Protein AF-A0A3B9NPI4-F1 (afdb_monomer)

Mean predicted aligned error: 11.0 Å

Foldseek 3Di:
DDPQDDPQNFQFDPPKDKDKAFDWDWDADPVRDIDIDRDDDCRIKIKIWTKHDWDFPVSVVSVQVNLVVQAPHKDWDFDPPQKDKDKFFAAPQKDAPQDAQWPDKDWVPDDPPQQWDADRHRRMIGGDNDDGGDIIIMITGHGTFIKHWDPGKDWDDPDPGIIMIITMIITDDD

Nearest PDB structures (foldseek):
  8xcg-assembly1_e  TM=8.680E-01  e=9.442E-05  Escherichia phage Lambda
  8hqz-assembly1_H  TM=4.782E-01  e=1.594E-04  Escherichia phage DT57C
  8rk3-assembly1_U  TM=5.318E-01  e=5.905E-04  Pseudomonas phage JBD30
  8vjh-assembly1_B  TM=5.115E-01  e=5.329E-03  Chivirus chi
  8v3w-assembly1_G  TM=6.540E-01  e=5.627E-02  Clostridioides difficile

pLDDT: mean 76.44, std 16.83, range [31.47, 95.38]

Sequence (174 aa):
MPAYITLNNMPVAIETSVSRTTRSQRMQFGDGYSQILTDGLNSQLEVWSCSTGPLDQNQAYGIESYLLRQKGRAFAWTPPNSTKSFTAQFESGVLDLGYENIESLTLTGYTRPTDYTANLATGRLTSVTIANLTDVDVSLTLAAKNYVIDSGWQFNFISSVYFRLNFNLIQVHV

Structure (mmCIF, N/CA/C/O backbone):
data_AF-A0A3B9NPI4-F1
#
_entry.id   AF-A0A3B9NPI4-F1
#
loop_
_atom_site.group_PDB
_atom_site.id
_atom_site.type_symbol
_atom_site.label_atom_id
_atom_site.label_alt_id
_atom_site.label_comp_id
_atom_site.label_asym_id
_atom_site.label_entity_id
_atom_site.label_seq_id
_atom_site.pdbx_PDB_ins_code
_atom_site.Cartn_x
_atom_site.Cartn_y
_atom_site.Cartn_z
_atom_site.occupancy
_atom_site.B_iso_or_equiv
_atom_site.auth_seq_id
_atom_site.auth_comp_id
_atom_site.auth_asym_id
_atom_site.auth_atom_id
_atom_site.pdbx_PDB_model_num
ATOM 1 N N . MET A 1 1 ? -28.625 10.656 3.336 1.00 31.47 1 MET A N 1
ATOM 2 C CA . MET A 1 1 ? -28.334 9.226 3.588 1.00 31.47 1 MET A CA 1
ATOM 3 C C . MET A 1 1 ? -26.922 9.153 4.146 1.00 31.47 1 MET A C 1
ATOM 5 O O . MET A 1 1 ? -26.076 9.814 3.552 1.00 31.47 1 MET A O 1
ATOM 9 N N . PRO A 1 2 ? -26.653 8.498 5.290 1.00 35.38 2 PRO A N 1
ATOM 10 C CA . PRO A 1 2 ? -25.309 8.508 5.859 1.00 35.38 2 PRO A CA 1
ATOM 11 C C . PRO A 1 2 ? -24.382 7.715 4.932 1.00 35.38 2 PRO A C 1
ATOM 13 O O . PRO A 1 2 ? -24.649 6.553 4.629 1.00 35.38 2 PRO A O 1
ATOM 16 N N . ALA A 1 3 ? -23.341 8.372 4.420 1.00 43.03 3 ALA A N 1
ATOM 17 C CA . ALA A 1 3 ? -22.319 7.726 3.613 1.00 43.03 3 ALA A CA 1
ATOM 18 C C . ALA A 1 3 ? -21.648 6.646 4.470 1.00 43.03 3 ALA A C 1
ATOM 20 O O . ALA A 1 3 ? -21.162 6.926 5.564 1.00 43.03 3 ALA A O 1
ATOM 21 N N . TYR A 1 4 ? -21.663 5.403 4.000 1.00 40.91 4 TYR A N 1
ATOM 22 C CA . TYR A 1 4 ? -20.951 4.316 4.657 1.00 40.91 4 TYR A CA 1
ATOM 23 C C . TYR A 1 4 ? -19.449 4.625 4.587 1.00 40.91 4 TYR A C 1
ATOM 25 O O . TYR A 1 4 ? -18.869 4.702 3.506 1.00 40.91 4 TYR A O 1
ATOM 33 N N . ILE A 1 5 ? -18.809 4.845 5.735 1.00 51.88 5 ILE A N 1
ATOM 34 C CA . ILE A 1 5 ? -17.357 5.021 5.779 1.00 51.88 5 ILE A CA 1
ATOM 35 C C . ILE A 1 5 ? -16.727 3.639 5.585 1.00 51.88 5 ILE A C 1
ATOM 37 O O . ILE A 1 5 ? -17.026 2.694 6.315 1.00 51.88 5 ILE A O 1
ATOM 41 N N . THR A 1 6 ? -15.877 3.513 4.569 1.00 53.56 6 THR A N 1
ATOM 42 C CA . THR A 1 6 ? -14.978 2.365 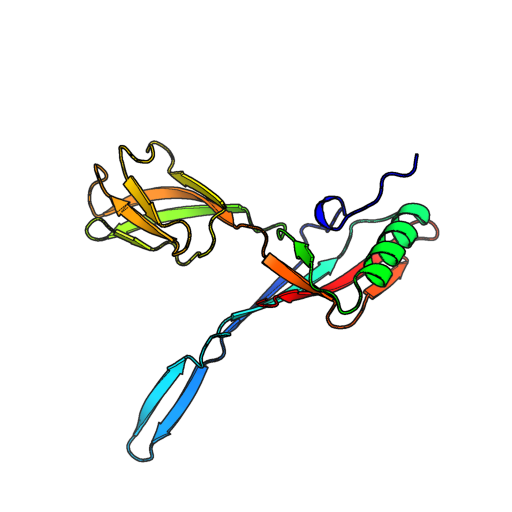4.390 1.00 53.56 6 THR A CA 1
ATOM 43 C C . THR A 1 6 ? -13.558 2.785 4.754 1.00 53.56 6 THR A C 1
ATOM 45 O O . THR A 1 6 ? -13.267 3.979 4.786 1.00 53.56 6 THR A O 1
ATOM 48 N N . LEU A 1 7 ? -12.653 1.831 4.981 1.00 56.12 7 LEU A N 1
ATOM 49 C CA . LEU A 1 7 ? -11.240 2.137 5.248 1.00 56.12 7 LEU A CA 1
ATOM 50 C C . LEU A 1 7 ? -10.570 2.953 4.130 1.00 56.12 7 LEU A C 1
ATOM 52 O O . LEU A 1 7 ? -9.732 3.796 4.423 1.00 56.12 7 LEU A O 1
ATOM 56 N N . ASN A 1 8 ? -10.989 2.777 2.873 1.00 53.28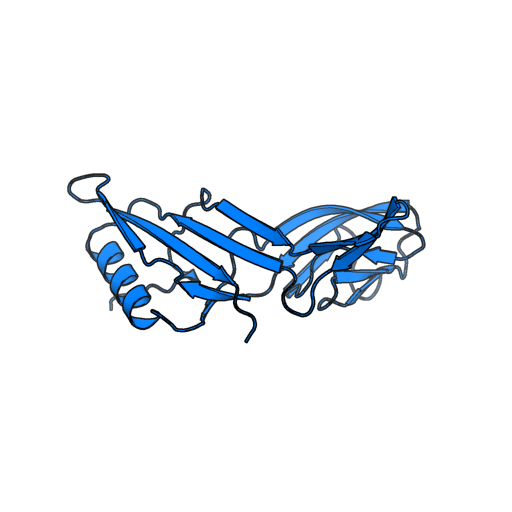 8 ASN A N 1
ATOM 57 C CA . ASN A 1 8 ? -10.485 3.569 1.743 1.00 53.28 8 ASN A CA 1
ATOM 58 C C . ASN A 1 8 ? -11.031 5.012 1.737 1.00 53.28 8 ASN A C 1
ATOM 60 O O . ASN A 1 8 ? -10.456 5.887 1.101 1.00 53.28 8 ASN A O 1
ATOM 64 N N . ASN A 1 9 ? -12.137 5.266 2.443 1.00 56.28 9 ASN A N 1
ATOM 65 C CA . ASN A 1 9 ? -12.763 6.584 2.599 1.00 56.28 9 ASN A CA 1
ATOM 66 C C . ASN A 1 9 ? -12.499 7.200 3.984 1.00 56.28 9 ASN A C 1
ATOM 68 O O . ASN A 1 9 ? -13.000 8.283 4.285 1.00 56.28 9 ASN A O 1
ATOM 72 N N . MET A 1 10 ? -11.764 6.498 4.844 1.00 53.06 10 MET A N 1
ATOM 73 C CA . MET A 1 10 ? -11.414 6.949 6.180 1.00 53.06 10 MET A CA 1
ATOM 74 C C . MET A 1 10 ? -10.226 7.912 6.075 1.00 53.06 10 MET A C 1
ATOM 76 O O . MET A 1 10 ? -9.249 7.574 5.405 1.00 53.06 10 MET A O 1
ATOM 80 N N . PRO A 1 11 ? -10.259 9.088 6.731 1.00 54.19 11 PRO A N 1
ATOM 81 C CA . PRO A 1 11 ? -9.125 10.007 6.770 1.00 54.19 11 PRO A CA 1
ATOM 82 C C . PRO A 1 11 ? -8.055 9.449 7.719 1.00 54.19 11 PRO A C 1
ATOM 84 O O . PRO A 1 11 ? -7.849 9.935 8.835 1.00 54.19 11 PRO A O 1
ATOM 87 N N . VAL A 1 12 ? -7.411 8.365 7.289 1.00 56.88 12 VAL A N 1
ATOM 88 C CA . VAL A 1 12 ? -6.202 7.840 7.910 1.00 56.88 12 VAL A CA 1
ATOM 89 C C . VAL A 1 12 ? -5.125 8.902 7.707 1.00 56.88 12 VAL A C 1
ATOM 91 O O . VAL A 1 12 ? -4.841 9.314 6.583 1.00 56.88 12 VAL A O 1
ATOM 94 N N . ALA A 1 13 ? -4.591 9.420 8.808 1.00 53.09 13 ALA A N 1
ATOM 95 C CA . ALA A 1 13 ? -3.584 10.462 8.785 1.00 53.09 13 ALA A CA 1
ATOM 96 C C . ALA A 1 13 ? -2.288 9.933 8.154 1.00 53.09 13 ALA A C 1
ATOM 98 O O . ALA A 1 13 ? -1.916 8.770 8.335 1.00 53.09 13 ALA A O 1
ATOM 99 N N . ILE A 1 14 ? -1.571 10.824 7.467 1.00 49.53 14 ILE A N 1
ATOM 100 C CA . ILE A 1 14 ? -0.261 10.564 6.843 1.00 49.53 14 ILE A CA 1
ATOM 101 C C . ILE A 1 14 ? 0.793 10.074 7.857 1.00 49.53 14 ILE A C 1
ATOM 103 O O . ILE A 1 14 ? 1.750 9.417 7.465 1.00 49.53 14 ILE A O 1
ATOM 107 N N . GLU A 1 15 ? 0.602 10.315 9.159 1.00 49.53 15 GLU A N 1
ATOM 108 C CA . GLU A 1 15 ? 1.489 9.845 10.243 1.00 49.53 15 GLU A CA 1
ATOM 109 C C . GLU A 1 15 ? 1.410 8.330 10.515 1.00 49.53 15 GLU A C 1
ATOM 111 O O . GLU A 1 15 ? 2.092 7.811 11.397 1.00 49.53 15 GLU A O 1
ATOM 116 N N . THR A 1 16 ? 0.575 7.610 9.769 1.00 58.22 16 THR A N 1
ATOM 117 C CA . THR A 1 16 ? 0.440 6.156 9.859 1.00 58.22 16 THR A CA 1
ATOM 118 C C . THR A 1 16 ? 1.758 5.479 9.486 1.00 58.22 16 THR A C 1
ATOM 120 O O . THR A 1 16 ? 2.229 5.578 8.351 1.00 58.22 16 THR A O 1
ATOM 123 N N . SER A 1 17 ? 2.372 4.799 10.455 1.00 60.22 17 SER A N 1
ATOM 124 C CA . SER A 1 17 ? 3.676 4.163 10.288 1.00 60.22 17 SER A CA 1
ATOM 125 C C . SER A 1 17 ? 3.530 2.700 9.882 1.00 60.22 17 SER A C 1
ATOM 127 O O . SER A 1 17 ? 2.591 2.006 10.280 1.00 60.22 17 SER A O 1
ATOM 129 N N . VAL A 1 18 ? 4.475 2.230 9.067 1.00 64.56 18 VAL A N 1
ATOM 130 C CA . VAL A 1 18 ? 4.555 0.835 8.635 1.00 64.56 18 VAL A CA 1
ATOM 131 C C . VAL A 1 18 ? 5.825 0.199 9.178 1.00 64.56 18 VAL A C 1
ATOM 133 O O . VAL A 1 18 ? 6.918 0.741 9.022 1.00 64.56 18 VAL A O 1
ATOM 136 N N . SER A 1 19 ? 5.680 -0.969 9.792 1.00 65.06 19 SER A N 1
ATOM 137 C CA . SER A 1 19 ? 6.788 -1.852 10.134 1.00 65.06 19 SER A CA 1
ATOM 138 C C . SER A 1 19 ? 6.769 -3.054 9.199 1.00 65.06 19 SER A C 1
ATOM 140 O O . SER A 1 19 ? 5.736 -3.698 9.016 1.00 65.06 19 SER A O 1
ATOM 142 N N . ARG A 1 20 ? 7.917 -3.357 8.591 1.00 63.66 20 ARG A N 1
ATOM 143 C CA . ARG A 1 20 ? 8.109 -4.544 7.753 1.00 63.66 20 ARG A CA 1
ATOM 144 C C . ARG A 1 20 ? 9.163 -5.413 8.399 1.00 63.66 20 ARG A C 1
ATOM 146 O O . ARG A 1 20 ? 10.283 -4.963 8.619 1.00 63.66 20 ARG A O 1
ATOM 153 N N . THR A 1 21 ? 8.809 -6.651 8.711 1.00 57.69 21 THR A N 1
ATOM 154 C CA . THR A 1 21 ? 9.754 -7.624 9.260 1.00 57.69 21 THR A CA 1
ATOM 155 C C . THR A 1 21 ? 9.907 -8.780 8.292 1.00 57.69 21 THR A C 1
ATOM 157 O O . THR A 1 21 ? 8.913 -9.344 7.829 1.00 57.69 21 THR A O 1
ATOM 160 N N . THR A 1 22 ? 11.160 -9.134 8.002 1.00 47.47 22 THR A N 1
ATOM 161 C CA . THR A 1 22 ? 11.496 -10.343 7.257 1.00 47.47 22 THR A CA 1
ATOM 162 C C . THR A 1 22 ? 11.979 -11.431 8.203 1.00 47.47 22 THR A C 1
ATOM 164 O O . THR A 1 22 ? 12.865 -11.207 9.029 1.00 47.47 22 THR A O 1
ATOM 167 N N . ARG A 1 23 ? 11.396 -12.630 8.115 1.00 45.50 23 ARG A N 1
ATOM 168 C CA . ARG A 1 23 ? 11.856 -13.771 8.916 1.00 45.50 23 ARG A CA 1
ATOM 169 C C . ARG A 1 23 ? 12.953 -14.507 8.149 1.00 45.50 23 ARG A C 1
ATOM 171 O O . ARG A 1 23 ? 12.678 -15.208 7.181 1.00 45.50 23 ARG A O 1
ATOM 178 N N . SER A 1 24 ? 14.199 -14.358 8.590 1.00 46.47 24 SER A N 1
ATOM 179 C CA . SER A 1 24 ? 15.316 -15.189 8.128 1.00 46.47 24 SER A CA 1
ATOM 180 C C . SER A 1 24 ? 15.705 -16.171 9.234 1.00 46.47 24 SER A C 1
ATOM 182 O O . SER A 1 24 ? 15.890 -15.782 10.386 1.00 46.47 24 SER A O 1
ATOM 184 N N . GLN A 1 25 ? 15.785 -17.461 8.910 1.00 47.44 25 GLN A N 1
ATOM 185 C CA . GLN A 1 25 ? 16.354 -18.462 9.805 1.00 47.44 25 GLN A CA 1
ATOM 186 C C . GLN A 1 25 ? 17.847 -18.581 9.496 1.00 47.44 25 GLN A C 1
ATOM 188 O O . GLN A 1 25 ? 18.247 -18.959 8.395 1.00 47.44 25 GLN A O 1
ATOM 193 N N . ARG A 1 26 ? 18.693 -18.245 10.471 1.00 45.22 26 ARG A N 1
ATOM 194 C CA . ARG A 1 26 ? 20.141 -18.431 10.367 1.00 45.22 26 ARG A CA 1
ATOM 195 C C . ARG A 1 26 ? 20.528 -19.693 11.127 1.00 45.22 26 ARG A C 1
ATOM 197 O O . ARG A 1 26 ? 20.440 -19.716 12.351 1.00 45.22 26 ARG A O 1
ATOM 204 N N . MET A 1 27 ? 20.963 -20.724 10.410 1.00 46.66 27 MET A N 1
ATOM 205 C CA . MET A 1 27 ? 21.595 -21.895 11.019 1.00 46.66 27 MET A CA 1
ATOM 206 C C . MET A 1 27 ? 23.110 -21.686 11.004 1.00 46.66 27 MET A C 1
ATOM 208 O O . MET A 1 27 ? 23.696 -21.421 9.953 1.00 46.66 27 MET A O 1
ATOM 212 N N . GLN A 1 28 ? 23.741 -21.752 12.176 1.00 41.66 28 GLN A N 1
ATOM 213 C CA . GLN A 1 28 ? 25.190 -21.641 12.330 1.00 41.66 28 GLN A CA 1
ATOM 214 C C . GLN A 1 28 ? 25.748 -23.013 12.702 1.00 41.66 28 GLN A C 1
ATOM 216 O O . GLN A 1 28 ? 25.401 -23.563 13.746 1.00 41.66 28 GLN A O 1
ATOM 221 N N . PHE A 1 29 ? 26.581 -23.572 11.828 1.00 52.94 29 PHE A N 1
ATOM 222 C CA . PHE A 1 29 ? 27.258 -24.842 12.063 1.00 52.94 29 PHE A CA 1
ATOM 223 C C . PHE A 1 29 ? 28.584 -24.600 12.800 1.00 52.94 29 PHE A C 1
ATOM 225 O O . PHE A 1 29 ? 29.198 -23.539 12.662 1.00 52.94 29 PHE A O 1
ATOM 232 N N . GLY A 1 30 ? 29.021 -25.589 13.587 1.00 49.72 30 GLY A N 1
ATOM 233 C CA . GLY A 1 30 ? 30.191 -25.509 14.479 1.00 49.72 30 GLY A CA 1
ATOM 234 C C . GLY A 1 30 ? 31.540 -25.238 13.798 1.00 49.72 30 GLY A C 1
ATOM 235 O O . GLY A 1 30 ? 32.499 -24.924 14.492 1.00 49.72 30 GLY A O 1
ATOM 236 N N . ASP A 1 31 ? 31.591 -25.269 12.464 1.00 62.75 31 ASP A N 1
ATOM 237 C CA . ASP A 1 31 ? 32.797 -25.047 11.653 1.00 62.75 31 ASP A CA 1
ATOM 238 C C . ASP A 1 31 ? 32.900 -23.617 11.085 1.00 62.75 31 ASP A C 1
ATOM 240 O O . ASP A 1 31 ? 33.689 -23.344 10.183 1.00 62.75 31 ASP A O 1
ATOM 244 N N . GLY A 1 32 ? 32.077 -22.681 11.574 1.00 49.94 32 GLY A N 1
ATOM 245 C CA . GLY A 1 32 ? 32.104 -21.275 11.146 1.00 49.94 32 GLY A CA 1
ATOM 246 C C . GLY A 1 32 ? 31.288 -20.969 9.884 1.00 49.94 32 GLY A C 1
ATOM 247 O O . GLY A 1 32 ? 31.178 -19.807 9.494 1.00 49.94 32 GLY A O 1
ATOM 248 N N . TYR A 1 33 ? 30.646 -21.971 9.282 1.00 40.53 33 TYR A N 1
ATOM 249 C CA . TYR A 1 33 ? 29.685 -21.770 8.200 1.00 40.53 33 TYR A CA 1
ATOM 250 C C . TYR A 1 33 ? 28.308 -21.391 8.756 1.00 40.53 33 TYR A C 1
ATOM 252 O O . TYR A 1 33 ? 27.724 -22.107 9.572 1.00 40.53 33 TYR A O 1
ATOM 260 N N . SER A 1 34 ? 27.763 -20.266 8.288 1.00 40.59 34 SER A N 1
ATOM 261 C CA . SER A 1 34 ? 26.373 -19.884 8.542 1.00 40.59 34 SER A CA 1
ATOM 262 C C . SER A 1 34 ? 25.570 -19.950 7.252 1.00 40.59 34 SER A C 1
ATOM 264 O O . SER A 1 34 ? 25.907 -19.252 6.296 1.00 40.59 34 SER A O 1
ATOM 266 N N . GLN A 1 35 ? 24.496 -20.735 7.241 1.00 43.44 35 GLN A N 1
ATOM 267 C CA . GLN A 1 35 ? 23.526 -20.742 6.154 1.00 43.44 35 GLN A CA 1
ATOM 268 C C . GLN A 1 35 ? 22.349 -19.851 6.551 1.00 43.44 35 GLN A C 1
ATOM 270 O O . GLN A 1 35 ? 21.755 -20.015 7.619 1.00 43.44 35 GLN A O 1
ATOM 275 N N . ILE A 1 36 ? 22.033 -18.880 5.698 1.00 47.47 36 ILE A N 1
ATOM 276 C CA . ILE A 1 36 ? 20.805 -18.097 5.812 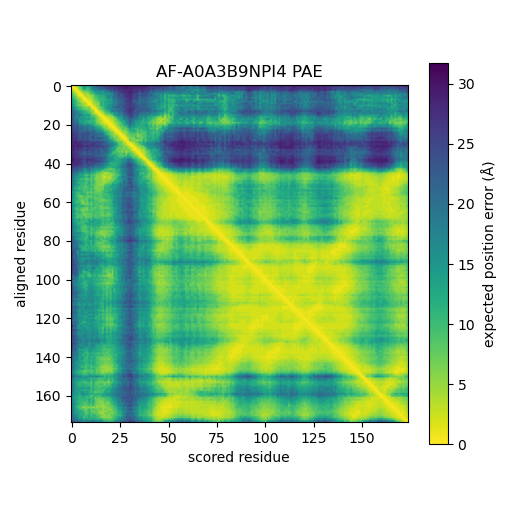1.00 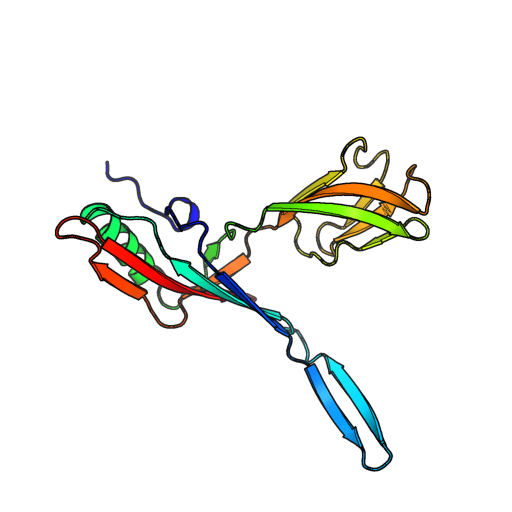47.47 36 ILE A CA 1
ATOM 277 C C . ILE A 1 36 ? 19.765 -18.815 4.957 1.00 47.47 36 ILE A C 1
ATOM 279 O O . ILE A 1 36 ? 19.887 -18.861 3.735 1.00 47.47 36 ILE A O 1
ATOM 283 N N . LEU A 1 37 ? 18.765 -19.405 5.603 1.00 44.62 37 LEU A N 1
ATOM 284 C CA . LEU A 1 37 ? 17.544 -19.859 4.953 1.00 44.62 37 LEU A CA 1
ATOM 285 C C . LEU A 1 37 ? 16.510 -18.750 5.153 1.00 44.62 37 LEU A C 1
ATOM 287 O O . LEU A 1 37 ? 16.084 -18.476 6.276 1.00 44.62 37 LEU A O 1
ATOM 291 N N . THR A 1 38 ? 16.118 -18.067 4.081 1.00 43.00 38 THR A N 1
ATOM 292 C CA . THR A 1 38 ? 14.917 -17.227 4.129 1.00 43.00 38 THR A CA 1
ATOM 293 C C . THR A 1 38 ? 13.733 -18.173 4.310 1.00 43.00 38 THR A C 1
ATOM 295 O O . THR A 1 38 ? 13.478 -19.008 3.445 1.00 43.00 38 THR A O 1
ATOM 298 N N . ASP A 1 39 ? 13.085 -18.120 5.473 1.00 38.16 39 ASP A N 1
ATOM 299 C CA . ASP A 1 39 ? 12.007 -19.043 5.832 1.00 38.16 39 ASP A CA 1
ATOM 300 C C . ASP A 1 39 ? 10.797 -18.835 4.902 1.00 38.16 39 ASP A C 1
ATOM 302 O O . ASP A 1 39 ? 10.545 -17.721 4.432 1.00 38.16 39 ASP A O 1
ATOM 306 N N . GLY A 1 40 ? 10.104 -19.928 4.580 1.00 40.75 40 GLY A N 1
ATOM 307 C CA . GLY A 1 40 ? 9.228 -20.053 3.410 1.00 40.75 40 GLY A CA 1
ATOM 308 C C . GLY A 1 40 ? 7.935 -19.230 3.433 1.00 40.75 40 GLY A C 1
ATOM 309 O O . GLY A 1 40 ? 7.497 -18.797 4.491 1.00 40.75 40 GLY A O 1
ATOM 310 N N . LEU A 1 41 ? 7.336 -19.073 2.236 1.00 44.25 41 LEU A N 1
ATOM 311 C CA . LEU A 1 41 ? 5.990 -18.594 1.817 1.00 44.25 41 LEU A CA 1
ATOM 312 C C . LEU A 1 41 ? 5.367 -17.335 2.478 1.00 44.25 41 LEU A C 1
ATOM 314 O O . LEU A 1 41 ? 4.470 -16.739 1.900 1.00 44.25 41 LEU A O 1
ATOM 318 N N . ASN A 1 42 ? 5.838 -16.891 3.640 1.00 45.47 42 ASN A N 1
ATOM 319 C CA . ASN A 1 42 ? 5.345 -15.765 4.433 1.00 45.47 42 ASN A CA 1
ATOM 320 C C . ASN A 1 42 ? 6.535 -14.943 4.957 1.00 45.47 42 ASN A C 1
ATOM 322 O O . ASN A 1 42 ? 6.620 -14.610 6.139 1.00 45.47 42 ASN A O 1
ATOM 326 N N . SER A 1 43 ? 7.512 -14.670 4.091 1.00 51.03 43 SER A N 1
ATOM 327 C CA . SER A 1 43 ? 8.777 -14.044 4.486 1.00 51.03 43 SER A CA 1
ATOM 328 C C . SER A 1 43 ? 8.655 -12.550 4.795 1.00 51.03 43 SER A C 1
ATOM 330 O O . SER A 1 43 ? 9.613 -11.984 5.310 1.00 51.03 43 SER A O 1
ATOM 332 N N . GLN A 1 44 ? 7.507 -11.916 4.526 1.00 57.69 44 GLN A N 1
ATOM 333 C CA . GLN A 1 44 ? 7.239 -10.509 4.828 1.00 57.69 44 GLN A CA 1
ATOM 334 C C . GLN A 1 44 ? 5.949 -10.365 5.641 1.00 57.69 44 GLN A C 1
ATOM 336 O O . GLN A 1 44 ? 4.852 -10.598 5.135 1.00 57.69 44 GLN A O 1
ATOM 341 N N . LEU A 1 45 ? 6.089 -9.950 6.902 1.00 68.94 45 LEU A N 1
ATOM 342 C CA . LEU A 1 45 ? 4.974 -9.500 7.729 1.00 68.94 45 LEU A CA 1
ATOM 343 C C . LEU A 1 45 ? 4.970 -7.967 7.717 1.00 68.94 45 LEU A C 1
ATOM 345 O O . LEU A 1 45 ? 5.925 -7.333 8.176 1.00 68.94 45 LEU A O 1
ATOM 349 N N . GLU A 1 46 ? 3.915 -7.376 7.162 1.00 78.38 46 GLU A N 1
ATOM 350 C CA . GLU A 1 46 ? 3.698 -5.930 7.160 1.00 78.38 46 GLU A CA 1
ATOM 351 C C . GLU A 1 46 ? 2.649 -5.581 8.221 1.00 78.38 46 GLU A C 1
ATOM 353 O O . GLU A 1 46 ? 1.521 -6.079 8.179 1.00 78.38 46 GLU A O 1
ATOM 358 N N . VAL A 1 47 ? 3.038 -4.734 9.175 1.00 81.50 47 VAL A N 1
ATOM 359 C CA . VAL A 1 47 ? 2.172 -4.229 10.244 1.00 81.50 47 VAL A CA 1
ATOM 360 C C . VAL A 1 47 ? 2.044 -2.722 10.101 1.00 81.50 47 VAL A C 1
ATOM 362 O O . VAL A 1 47 ? 3.042 -2.013 9.973 1.00 81.50 47 VAL A O 1
ATOM 365 N N . TRP A 1 48 ? 0.813 -2.236 10.135 1.00 83.62 48 TRP A N 1
ATOM 366 C CA . TRP A 1 48 ? 0.474 -0.830 9.994 1.00 83.62 48 TRP A CA 1
ATOM 367 C C . TRP A 1 48 ? -0.135 -0.300 11.281 1.00 83.62 48 TRP A C 1
ATOM 369 O O . TRP A 1 48 ? -1.167 -0.804 11.719 1.00 83.62 48 TRP A O 1
ATOM 379 N N . SER A 1 49 ? 0.483 0.734 11.846 1.00 84.19 49 SER A N 1
ATOM 380 C CA . SER A 1 49 ? -0.028 1.470 13.001 1.00 84.19 49 SER A CA 1
ATOM 381 C C . SER A 1 49 ? -0.791 2.689 12.499 1.00 84.19 49 SER A C 1
ATOM 383 O O . SER A 1 49 ? -0.210 3.744 12.232 1.00 84.19 49 SER A O 1
ATOM 385 N N . CYS A 1 50 ? -2.096 2.524 12.316 1.00 83.38 50 CYS A N 1
ATOM 386 C CA . CYS A 1 50 ? -2.965 3.525 11.719 1.00 83.38 50 CYS A CA 1
ATOM 387 C C . CYS A 1 50 ? -3.489 4.502 12.770 1.00 83.38 50 CYS A C 1
ATOM 389 O O . CYS A 1 50 ? -3.929 4.101 13.850 1.00 83.38 50 CYS A O 1
ATOM 391 N N . SER A 1 51 ? -3.514 5.786 12.413 1.00 83.81 51 SER A N 1
ATOM 392 C CA . SER A 1 51 ? -4.146 6.834 13.216 1.00 83.81 51 SER A CA 1
ATOM 393 C C . SER A 1 51 ? -5.005 7.735 12.344 1.00 83.81 51 SER A C 1
ATOM 395 O O . SER A 1 51 ? -4.635 8.037 11.212 1.00 83.81 51 SER A O 1
ATOM 397 N N . THR A 1 52 ? -6.156 8.176 12.842 1.00 82.38 52 THR A N 1
ATOM 398 C CA . THR A 1 52 ? -7.016 9.111 12.106 1.00 82.38 52 THR A CA 1
ATOM 399 C C . THR A 1 52 ? -6.679 10.568 12.383 1.00 82.38 52 THR A C 1
ATOM 401 O O . THR A 1 52 ? -6.155 10.938 13.440 1.00 82.38 52 THR A O 1
ATOM 404 N N . GLY A 1 53 ? -7.103 11.439 11.465 1.00 81.75 53 GLY A N 1
ATOM 405 C CA . GLY A 1 53 ? -7.337 12.843 11.803 1.00 81.75 53 GLY A CA 1
ATOM 406 C C . GLY A 1 53 ? -8.407 13.011 12.902 1.00 81.75 53 GLY A C 1
ATOM 407 O O . GLY A 1 53 ? -9.004 12.023 13.343 1.00 81.75 53 GLY A O 1
ATOM 408 N N . PRO A 1 54 ? -8.658 14.250 13.364 1.00 83.06 54 PRO A N 1
ATOM 409 C CA . PRO A 1 54 ? -9.786 14.549 14.241 1.00 83.06 54 PRO A CA 1
ATOM 410 C C . PRO A 1 54 ? -11.112 14.168 13.568 1.00 83.06 54 PRO A C 1
ATOM 412 O O . PRO A 1 54 ? -11.393 14.604 12.454 1.00 83.06 54 PRO A O 1
ATOM 415 N N . LEU A 1 55 ? -11.909 13.354 14.250 1.00 84.12 55 LEU A N 1
ATOM 416 C CA . LEU A 1 55 ? -13.222 12.873 13.824 1.00 84.12 55 LEU A CA 1
ATOM 417 C C . LEU A 1 55 ? -14.289 13.438 14.751 1.00 84.12 55 LEU A C 1
ATOM 419 O O . LEU A 1 55 ? -14.076 13.480 15.962 1.00 84.12 55 LEU A O 1
ATOM 423 N N . ASP A 1 56 ? -15.443 13.822 14.216 1.00 87.25 56 ASP A N 1
ATOM 424 C CA . ASP A 1 56 ? -16.613 14.076 15.057 1.00 87.25 56 ASP A CA 1
ATOM 425 C C . ASP A 1 56 ? -17.198 12.761 15.618 1.00 87.25 56 ASP A C 1
ATOM 427 O O . ASP A 1 56 ? -16.822 11.656 15.213 1.00 87.25 56 ASP A O 1
ATOM 431 N N . GLN A 1 57 ? -18.132 12.866 16.566 1.00 83.81 57 GLN A N 1
ATOM 432 C CA . GLN A 1 57 ? -18.738 11.703 17.224 1.00 83.81 57 GLN A CA 1
ATOM 433 C C . GLN A 1 57 ? -19.455 10.749 16.249 1.00 83.81 57 GLN A C 1
ATOM 435 O O . GLN A 1 57 ? -19.429 9.533 16.437 1.00 83.81 57 GLN A O 1
ATOM 440 N N . ASN A 1 58 ? -20.092 11.274 15.201 1.00 84.31 58 ASN A N 1
ATOM 441 C CA . ASN A 1 58 ? -20.825 10.455 14.238 1.00 84.31 58 ASN A CA 1
ATOM 442 C C . ASN A 1 58 ? -19.849 9.658 13.361 1.00 84.31 58 ASN A C 1
ATOM 444 O O . ASN A 1 58 ? -19.992 8.445 13.205 1.00 84.31 58 ASN A O 1
ATOM 448 N N . GLN A 1 59 ? -18.801 10.319 12.869 1.00 82.62 59 GLN A N 1
ATOM 449 C CA . GLN A 1 59 ? -17.726 9.694 12.105 1.00 82.62 59 GLN A CA 1
ATOM 450 C C . GLN A 1 59 ? -16.995 8.629 12.928 1.00 82.62 59 GLN A C 1
ATOM 452 O O . GLN A 1 59 ? -16.767 7.523 12.439 1.00 82.62 59 GLN A O 1
ATOM 457 N N . ALA A 1 60 ? -16.677 8.947 14.185 1.00 81.62 60 ALA A N 1
ATOM 458 C CA . ALA A 1 60 ? -16.057 8.044 15.147 1.00 81.62 60 ALA A CA 1
ATOM 459 C C . ALA A 1 60 ? -16.851 6.736 15.307 1.00 81.62 60 ALA A C 1
ATOM 461 O O . ALA A 1 60 ? -16.302 5.651 15.099 1.00 81.62 60 ALA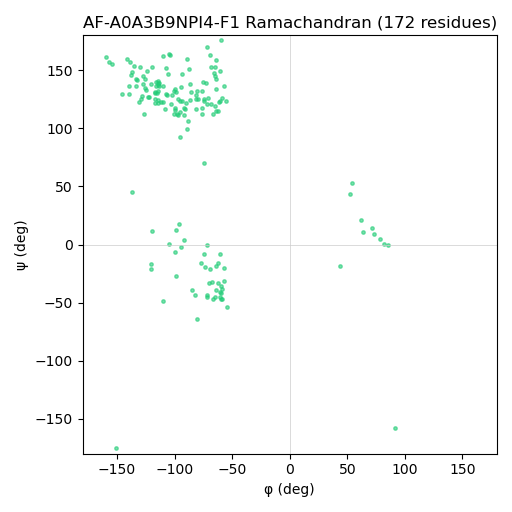 A O 1
ATOM 462 N N . TYR A 1 61 ? -18.153 6.823 15.596 1.00 83.75 61 TYR A N 1
ATOM 463 C C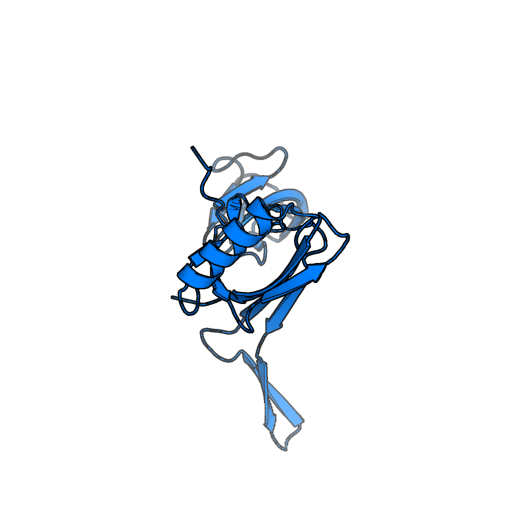A . TYR A 1 61 ? -19.007 5.640 15.742 1.00 83.75 61 TYR A CA 1
ATOM 464 C C . TYR A 1 61 ? -19.259 4.912 14.420 1.00 83.75 61 TYR A C 1
ATOM 466 O O . TYR A 1 61 ? -19.339 3.683 14.397 1.00 83.75 61 TYR A O 1
ATOM 474 N N . GLY A 1 62 ? -19.336 5.640 13.303 1.00 83.19 62 GLY A N 1
ATOM 475 C CA . GLY A 1 62 ? -19.425 5.043 11.973 1.00 83.19 62 GLY A CA 1
ATOM 476 C C . GLY A 1 62 ? -18.221 4.148 11.675 1.00 83.19 62 GLY A C 1
ATOM 477 O O . GLY A 1 62 ? -18.388 2.996 11.270 1.00 83.19 62 GLY A O 1
ATOM 478 N N . ILE A 1 63 ? -17.015 4.644 11.953 1.00 82.38 63 ILE A N 1
ATOM 479 C CA . ILE A 1 63 ? -15.766 3.896 11.790 1.00 82.38 63 ILE A CA 1
ATOM 480 C C . ILE A 1 63 ? -15.702 2.706 12.752 1.00 82.38 63 ILE A C 1
ATOM 482 O O . ILE A 1 63 ? -15.379 1.601 12.321 1.00 82.38 63 ILE A O 1
ATOM 486 N N . GLU A 1 64 ? -16.053 2.874 14.027 1.00 84.38 64 GLU A N 1
ATOM 487 C CA . GLU A 1 64 ? -16.087 1.748 14.969 1.00 84.38 64 GLU A CA 1
ATOM 488 C C . GLU A 1 64 ? -17.075 0.660 14.540 1.00 84.38 64 GLU A C 1
ATOM 490 O O . GLU A 1 64 ? -16.735 -0.522 14.583 1.00 84.38 64 GLU A O 1
ATOM 495 N N . SER A 1 65 ? -18.260 1.028 14.046 1.00 84.12 65 SER A N 1
ATOM 496 C CA . SER A 1 65 ? -19.228 0.052 13.532 1.00 84.12 65 SER A CA 1
ATOM 497 C C . SER A 1 65 ? -18.652 -0.773 12.374 1.00 84.12 65 SER A C 1
ATOM 499 O O . SER A 1 65 ? -18.867 -1.986 12.290 1.00 84.12 65 SER A O 1
ATOM 501 N N . TYR A 1 66 ? -17.865 -0.130 11.505 1.00 83.56 66 TYR A N 1
ATOM 502 C CA . TYR A 1 66 ? -17.167 -0.796 10.415 1.00 83.56 66 TYR A CA 1
ATOM 503 C C . TYR A 1 66 ? -16.098 -1.754 10.953 1.00 83.56 66 TYR A C 1
ATOM 505 O O . TYR A 1 66 ? -16.052 -2.911 10.530 1.00 83.56 66 TYR A O 1
ATOM 513 N N . LEU A 1 67 ? -15.282 -1.316 11.915 1.00 83.06 67 LEU A N 1
ATOM 514 C CA . LEU A 1 67 ? -14.241 -2.152 12.517 1.00 83.06 67 LEU A CA 1
ATOM 515 C C . LEU A 1 67 ? -14.824 -3.353 13.271 1.00 83.06 67 LEU A C 1
ATOM 517 O O . LEU A 1 67 ? -14.310 -4.461 13.132 1.00 83.06 67 LEU A O 1
ATOM 521 N N . LEU A 1 68 ? -15.944 -3.180 13.980 1.00 85.06 68 LEU A N 1
ATOM 522 C CA . LEU A 1 68 ? -16.688 -4.280 14.603 1.00 85.06 68 LEU A CA 1
ATOM 523 C C . LEU A 1 68 ? -17.155 -5.306 13.570 1.00 85.06 68 LEU A C 1
ATOM 525 O O . LEU A 1 68 ? -17.022 -6.507 13.799 1.00 85.06 68 LEU A O 1
ATOM 529 N N . ARG A 1 69 ? -17.651 -4.852 12.413 1.00 83.88 69 ARG A N 1
ATOM 530 C CA . ARG A 1 69 ? -18.106 -5.739 11.331 1.00 83.88 69 ARG A CA 1
ATOM 531 C C . ARG A 1 69 ? -16.961 -6.519 10.678 1.00 83.88 69 ARG A C 1
ATOM 533 O O . ARG A 1 69 ? -17.182 -7.632 10.201 1.00 83.88 69 ARG A O 1
ATOM 540 N N . GLN A 1 70 ? -15.770 -5.926 10.622 1.00 82.44 70 GLN A N 1
ATOM 541 C CA . GLN A 1 70 ? -14.579 -6.528 10.012 1.00 82.44 70 GLN A CA 1
ATOM 542 C C . GLN A 1 70 ? -13.684 -7.265 11.010 1.00 82.44 70 GLN A C 1
ATOM 544 O O . GLN A 1 70 ? -12.683 -7.859 10.613 1.00 82.44 70 GLN A O 1
ATOM 549 N N . LYS A 1 71 ? -14.025 -7.263 12.302 1.00 79.50 71 LYS A N 1
ATOM 550 C CA . LYS A 1 71 ? -13.246 -7.946 13.334 1.00 79.50 71 LYS A CA 1
ATOM 551 C C . LYS A 1 71 ? -13.063 -9.425 12.973 1.00 79.50 71 LYS A C 1
ATOM 553 O O . LYS A 1 71 ? -14.035 -10.149 12.772 1.00 79.50 71 LYS A O 1
ATOM 558 N N . GLY A 1 72 ? -11.806 -9.862 12.898 1.00 77.44 72 GLY A N 1
ATOM 559 C CA . GLY A 1 72 ? -11.440 -11.239 12.550 1.00 77.44 72 GLY A CA 1
ATOM 560 C C . GLY A 1 72 ? -11.633 -11.613 11.076 1.00 77.44 72 GLY A C 1
ATOM 561 O O . GLY A 1 72 ? -11.526 -12.789 10.740 1.00 77.44 72 GLY A O 1
ATOM 562 N N . ARG A 1 73 ? -11.923 -10.650 10.190 1.00 84.44 73 ARG A N 1
ATOM 563 C CA . ARG A 1 73 ? -12.075 -10.872 8.746 1.00 84.44 73 ARG A CA 1
ATOM 564 C C . ARG A 1 73 ? -10.993 -10.122 7.979 1.00 84.44 73 ARG A C 1
ATOM 566 O O . ARG A 1 73 ? -10.673 -8.983 8.308 1.00 84.44 73 ARG A O 1
ATOM 573 N N . ALA A 1 74 ? -10.466 -10.764 6.941 1.00 85.31 74 ALA A N 1
ATOM 574 C CA . ALA A 1 74 ? -9.573 -10.114 5.996 1.00 85.31 74 ALA A CA 1
ATOM 575 C C . ALA A 1 74 ? -10.364 -9.154 5.099 1.00 85.31 74 ALA A C 1
ATOM 577 O O . ALA A 1 74 ? -11.465 -9.483 4.649 1.00 85.31 74 ALA A O 1
ATOM 578 N N . PHE A 1 75 ? -9.800 -7.984 4.821 1.00 83.12 75 PHE A N 1
ATOM 579 C CA . PHE A 1 75 ? -10.344 -7.042 3.849 1.00 83.12 75 PHE A CA 1
ATOM 580 C C . PHE A 1 75 ? -9.227 -6.450 2.988 1.00 83.12 75 PHE A C 1
ATOM 582 O O . PHE A 1 75 ? -8.102 -6.264 3.453 1.00 83.12 75 PHE A O 1
ATOM 589 N N . ALA A 1 76 ? -9.557 -6.136 1.735 1.00 86.44 76 ALA A N 1
ATOM 590 C CA . ALA A 1 76 ? -8.642 -5.473 0.819 1.00 86.44 76 ALA A CA 1
ATOM 591 C C . ALA A 1 76 ? -8.503 -3.992 1.196 1.00 86.44 76 ALA A C 1
ATOM 593 O O . ALA A 1 76 ? -9.499 -3.269 1.289 1.00 86.44 76 ALA A O 1
ATOM 594 N N . TRP A 1 77 ? -7.270 -3.546 1.408 1.00 84.06 77 TRP A N 1
ATOM 595 C CA . TRP A 1 77 ? -6.941 -2.159 1.705 1.00 84.06 77 TRP A CA 1
ATOM 596 C C . TRP A 1 77 ? -5.678 -1.755 0.956 1.00 84.06 77 TRP A C 1
ATOM 598 O O . TRP A 1 77 ? -4.705 -2.511 0.891 1.00 84.06 77 TRP A O 1
ATOM 608 N N . THR A 1 78 ? -5.717 -0.558 0.376 1.00 83.00 78 THR A N 1
ATOM 609 C CA . THR A 1 78 ? -4.564 0.061 -0.273 1.00 83.00 78 THR A CA 1
ATOM 610 C C . THR A 1 78 ? -3.941 1.035 0.721 1.00 83.00 78 THR A C 1
ATOM 612 O O . THR A 1 78 ? -4.576 2.039 1.056 1.00 83.00 78 THR A O 1
ATOM 615 N N . PRO A 1 79 ? -2.723 0.767 1.218 1.00 77.56 79 PRO A N 1
ATOM 616 C CA . PRO A 1 79 ? -2.097 1.651 2.184 1.00 77.56 79 PRO A CA 1
ATOM 617 C C . PRO A 1 79 ? -1.796 3.033 1.587 1.00 77.56 79 PRO A C 1
ATOM 619 O O . PRO A 1 79 ? -1.519 3.134 0.392 1.00 77.56 79 PRO A O 1
ATOM 622 N N . PRO A 1 80 ? -1.757 4.104 2.397 1.00 73.56 80 PRO A N 1
ATOM 623 C CA . PRO A 1 80 ? -1.546 5.467 1.902 1.00 73.56 80 PRO A CA 1
ATOM 624 C C . PRO A 1 80 ? -0.166 5.693 1.256 1.00 73.56 80 PRO A C 1
ATOM 626 O O . PRO A 1 80 ? -0.001 6.634 0.488 1.00 73.56 80 PRO A O 1
ATOM 629 N N . ASN A 1 81 ? 0.825 4.831 1.523 1.00 73.25 81 ASN A N 1
ATOM 630 C CA . ASN A 1 81 ? 2.144 4.868 0.876 1.00 73.25 81 ASN A CA 1
ATOM 631 C C . ASN A 1 81 ? 2.271 3.899 -0.319 1.00 73.25 81 ASN A C 1
ATOM 633 O O . ASN A 1 81 ? 3.394 3.533 -0.695 1.00 73.25 81 ASN A O 1
ATOM 637 N N . SER A 1 82 ? 1.150 3.415 -0.864 1.00 82.19 82 SER A N 1
ATOM 638 C CA . SER A 1 82 ? 1.135 2.489 -2.002 1.00 82.19 82 SER A CA 1
ATOM 639 C C . SER A 1 82 ? 1.746 3.112 -3.253 1.00 82.19 82 SER A C 1
ATOM 641 O O . SER A 1 82 ? 2.398 2.401 -4.016 1.00 82.19 82 SER A O 1
ATOM 643 N N . THR A 1 83 ? 1.591 4.426 -3.430 1.00 86.75 83 THR A N 1
ATOM 644 C CA . THR A 1 83 ? 2.248 5.181 -4.495 1.00 86.75 83 THR A CA 1
ATOM 645 C C . THR A 1 83 ? 3.676 5.529 -4.098 1.00 86.75 83 THR A C 1
ATOM 647 O O . THR A 1 83 ? 3.927 6.063 -3.016 1.00 86.75 83 THR A O 1
ATOM 650 N N . LYS A 1 84 ? 4.622 5.216 -4.981 1.00 85.00 84 LYS A N 1
ATOM 651 C CA . LYS A 1 84 ? 6.056 5.410 -4.776 1.00 85.00 84 LYS A CA 1
ATOM 652 C C . LYS A 1 84 ? 6.648 6.051 -6.011 1.00 85.00 84 LYS A C 1
ATOM 654 O O . LYS A 1 84 ? 6.358 5.612 -7.119 1.00 85.00 84 LYS A O 1
ATOM 659 N N . SER A 1 85 ? 7.505 7.038 -5.793 1.00 87.88 85 SER A N 1
ATOM 660 C CA . SER A 1 85 ? 8.282 7.663 -6.855 1.00 87.88 85 SER A CA 1
ATOM 661 C C . SER A 1 85 ? 9.750 7.679 -6.458 1.00 87.88 85 SER A C 1
ATOM 663 O O . SER A 1 85 ? 10.077 8.091 -5.344 1.00 87.88 85 SER A O 1
ATOM 665 N N . PHE A 1 86 ? 10.614 7.177 -7.333 1.00 85.06 86 PHE A N 1
ATOM 666 C CA . PHE A 1 86 ? 12.055 7.072 -7.110 1.00 85.06 86 PHE A CA 1
ATOM 667 C C . PHE A 1 86 ? 12.788 6.940 -8.444 1.00 85.06 86 PHE A C 1
ATOM 669 O O . PHE A 1 86 ? 12.193 6.555 -9.446 1.00 85.06 86 PHE A O 1
ATOM 676 N N . THR A 1 87 ? 14.085 7.222 -8.447 1.00 89.00 87 THR A N 1
ATOM 677 C CA . THR A 1 87 ? 14.945 7.008 -9.614 1.00 89.00 87 THR A CA 1
ATOM 678 C C . THR A 1 87 ? 15.616 5.641 -9.503 1.00 89.00 87 THR A C 1
ATOM 680 O O . THR A 1 87 ? 16.085 5.265 -8.426 1.00 89.00 87 THR A O 1
ATOM 683 N N . ALA A 1 88 ? 15.646 4.887 -10.597 1.00 83.62 88 ALA A N 1
ATOM 684 C CA . ALA A 1 88 ? 16.315 3.592 -10.674 1.00 83.62 88 ALA A CA 1
ATOM 685 C C . ALA A 1 88 ? 17.007 3.411 -12.026 1.00 83.62 88 ALA A C 1
ATOM 687 O O . ALA A 1 88 ? 16.661 4.080 -12.995 1.00 83.62 88 ALA A O 1
ATOM 688 N N . GLN A 1 89 ? 17.975 2.501 -12.095 1.00 84.75 89 GLN A N 1
ATOM 689 C CA . GLN A 1 89 ? 18.818 2.320 -13.273 1.00 84.75 89 GLN A CA 1
ATOM 690 C C . GLN A 1 89 ? 18.582 0.961 -13.935 1.00 84.75 89 GLN A C 1
ATOM 692 O O . GLN A 1 89 ? 18.479 -0.058 -13.256 1.00 84.75 89 GLN A O 1
ATOM 697 N N . PHE A 1 90 ? 18.542 0.928 -15.270 1.00 82.94 90 PHE A N 1
ATOM 698 C CA . PHE A 1 90 ? 18.596 -0.337 -16.007 1.00 82.94 90 PHE A CA 1
ATOM 699 C C . PHE A 1 90 ? 20.022 -0.894 -16.022 1.00 82.94 90 PHE A C 1
ATOM 701 O O . PHE A 1 90 ? 20.909 -0.365 -16.697 1.00 82.94 90 PHE A O 1
ATOM 708 N N . GLU A 1 91 ? 20.227 -2.015 -15.341 1.00 82.62 91 GLU A N 1
ATOM 709 C CA . GLU A 1 91 ? 21.474 -2.767 -15.356 1.00 82.62 91 GLU A CA 1
ATOM 710 C C . GLU A 1 91 ? 21.386 -3.887 -16.394 1.00 82.62 91 GLU A C 1
ATOM 712 O O . GLU A 1 91 ? 20.597 -4.825 -16.276 1.00 82.62 91 GLU A O 1
ATOM 717 N N . SER A 1 92 ? 22.205 -3.797 -17.447 1.00 86.44 92 SER A N 1
ATOM 718 C CA . SER A 1 92 ? 22.271 -4.822 -18.499 1.00 86.44 92 SER A CA 1
ATOM 719 C C . SER A 1 92 ? 20.896 -5.178 -19.102 1.00 86.44 92 SER A C 1
ATOM 721 O O . SER A 1 92 ? 20.573 -6.350 -19.309 1.00 86.44 92 SER A O 1
ATOM 723 N N . GLY A 1 93 ? 20.076 -4.162 -19.373 1.00 85.94 93 GLY A N 1
ATOM 724 C CA . GLY A 1 93 ? 18.755 -4.294 -19.984 1.00 85.94 93 GLY A CA 1
ATOM 725 C C . GLY A 1 93 ? 17.657 -4.742 -19.018 1.00 85.94 93 GLY A C 1
ATOM 726 O O . GLY A 1 93 ? 16.525 -4.956 -19.446 1.00 85.94 93 GLY A O 1
ATOM 727 N N . VAL A 1 94 ? 17.950 -4.873 -17.724 1.00 88.31 94 VAL A N 1
ATOM 728 C CA . VAL A 1 94 ? 16.989 -5.299 -16.703 1.00 88.31 94 VAL A CA 1
ATOM 729 C C . VAL A 1 94 ? 16.936 -4.271 -15.582 1.00 88.31 94 VAL A C 1
ATOM 731 O O . VAL A 1 94 ? 17.948 -3.704 -15.189 1.00 88.31 94 VAL A O 1
ATOM 734 N N . LEU A 1 95 ? 15.739 -4.046 -15.054 1.00 86.50 95 LEU A N 1
ATOM 735 C CA . LEU A 1 95 ? 15.534 -3.289 -13.826 1.00 86.50 95 LEU A CA 1
ATOM 736 C C . LEU A 1 95 ? 14.614 -4.102 -12.915 1.00 86.50 95 LEU A C 1
ATOM 738 O O . LEU A 1 95 ? 13.507 -4.469 -13.311 1.00 86.50 95 LEU A O 1
ATOM 742 N N . ASP A 1 96 ? 15.082 -4.403 -11.709 1.00 88.19 96 ASP A N 1
ATOM 743 C CA . ASP A 1 96 ? 14.270 -5.004 -10.656 1.00 88.19 96 ASP A CA 1
ATOM 744 C C . ASP A 1 96 ? 13.831 -3.906 -9.687 1.00 88.19 96 ASP A C 1
ATOM 746 O O . ASP A 1 96 ? 14.660 -3.231 -9.076 1.00 88.19 96 ASP A O 1
ATOM 750 N N . LEU A 1 97 ? 12.521 -3.689 -9.580 1.00 83.06 97 LEU A N 1
ATOM 751 C CA . LEU A 1 97 ? 11.974 -2.657 -8.706 1.00 83.06 97 LEU A CA 1
ATOM 752 C C . LEU A 1 97 ? 11.979 -3.080 -7.231 1.00 83.06 97 LEU A C 1
ATOM 754 O O . LEU A 1 97 ? 11.770 -2.230 -6.368 1.00 83.06 97 LEU A O 1
ATOM 758 N N . GLY A 1 98 ? 12.141 -4.375 -6.927 1.00 79.69 98 GLY A N 1
ATOM 759 C CA . GLY A 1 98 ? 11.982 -4.917 -5.574 1.00 79.69 98 GLY A CA 1
ATOM 760 C C . GLY A 1 98 ? 10.558 -4.782 -5.011 1.00 79.69 98 GLY A C 1
ATOM 761 O O . GLY A 1 98 ? 10.335 -4.989 -3.817 1.00 79.69 98 GLY A O 1
ATOM 762 N N . TYR A 1 99 ? 9.594 -4.410 -5.859 1.00 82.88 99 TYR A N 1
ATOM 763 C CA . TYR A 1 99 ? 8.183 -4.247 -5.528 1.00 82.88 99 TYR A CA 1
ATOM 764 C C . TYR A 1 99 ? 7.343 -5.236 -6.323 1.00 82.88 99 TYR A C 1
ATOM 766 O O . TYR A 1 99 ? 7.373 -5.245 -7.549 1.00 82.88 99 TYR A O 1
ATOM 774 N N . GLU A 1 100 ? 6.541 -6.020 -5.620 1.00 85.06 100 GLU A N 1
ATOM 775 C CA . GLU A 1 100 ? 5.629 -6.993 -6.214 1.00 85.06 100 GLU A CA 1
ATOM 776 C C . GLU A 1 100 ? 4.184 -6.484 -6.185 1.00 85.06 100 GLU A C 1
ATOM 778 O O . GLU A 1 100 ? 3.847 -5.576 -5.420 1.00 85.06 100 GLU A O 1
ATOM 783 N N . ASN A 1 101 ? 3.316 -7.103 -6.992 1.00 85.6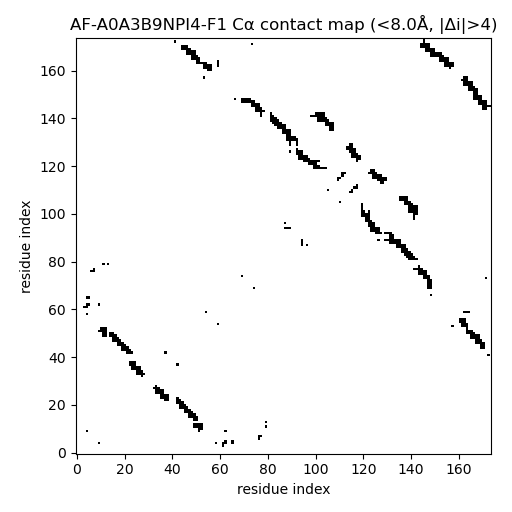9 101 ASN A N 1
ATOM 784 C CA . ASN A 1 101 ? 1.891 -6.764 -7.096 1.00 85.69 101 ASN A CA 1
ATOM 785 C C . ASN A 1 101 ? 1.645 -5.277 -7.411 1.00 85.69 101 ASN A C 1
ATOM 787 O O . ASN A 1 101 ? 0.913 -4.574 -6.712 1.00 85.69 101 ASN A O 1
ATOM 791 N N . ILE A 1 102 ? 2.279 -4.790 -8.475 1.00 89.31 102 ILE A N 1
ATOM 792 C CA . ILE A 1 102 ? 2.138 -3.415 -8.950 1.00 89.31 102 ILE A CA 1
ATOM 793 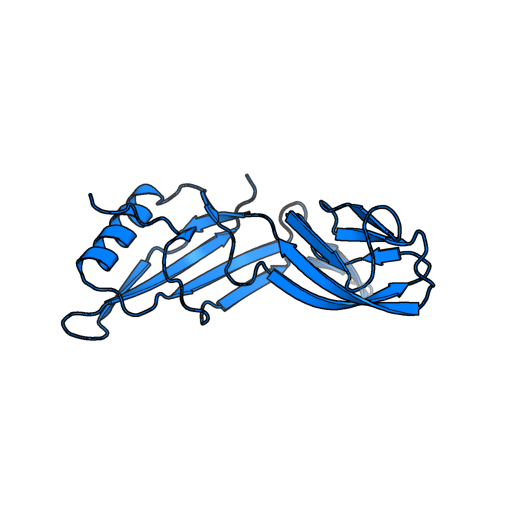C C . ILE A 1 102 ? 0.829 -3.285 -9.744 1.00 89.31 102 ILE A C 1
ATOM 795 O O . ILE A 1 102 ? 0.599 -4.011 -10.707 1.00 89.31 102 ILE A O 1
ATOM 799 N N . GLU A 1 103 ? -0.027 -2.342 -9.360 1.00 90.19 103 GLU A N 1
ATOM 800 C CA . GLU A 1 103 ? -1.278 -2.035 -10.064 1.00 90.19 103 GLU A CA 1
ATOM 801 C C . GLU A 1 103 ? -1.032 -1.104 -11.255 1.00 90.19 103 GLU A C 1
ATOM 803 O O . GLU A 1 103 ? -1.543 -1.328 -12.353 1.00 90.19 103 GLU A O 1
ATOM 808 N N . SER A 1 104 ? -0.203 -0.078 -11.058 1.00 91.50 104 SER A N 1
ATOM 809 C CA . SER A 1 104 ? 0.164 0.876 -12.101 1.00 91.50 104 SER A CA 1
ATOM 810 C C . SER A 1 104 ? 1.653 1.206 -12.043 1.00 91.50 104 SER A C 1
ATOM 812 O O . SER A 1 104 ? 2.265 1.220 -10.976 1.00 91.50 104 SER A O 1
ATOM 814 N N . LEU A 1 105 ? 2.247 1.430 -13.214 1.00 94.00 105 LEU A N 1
ATOM 815 C CA . LEU A 1 105 ? 3.668 1.718 -13.382 1.00 94.00 105 LEU A CA 1
ATOM 816 C C . LEU A 1 105 ? 3.848 2.698 -14.535 1.00 94.00 105 LEU A C 1
ATOM 818 O O . LEU A 1 105 ? 3.359 2.450 -15.641 1.00 94.00 105 LEU A O 1
ATOM 822 N N . THR A 1 106 ? 4.594 3.764 -14.287 1.00 94.25 106 THR A N 1
ATOM 823 C CA . THR A 1 106 ? 5.018 4.734 -15.289 1.00 94.25 106 THR A CA 1
ATOM 824 C C . THR A 1 106 ? 6.510 5.011 -15.142 1.00 94.25 106 THR A C 1
ATOM 826 O O . THR A 1 106 ? 7.051 5.066 -14.038 1.00 94.25 106 THR A O 1
ATOM 829 N N . LEU A 1 107 ? 7.178 5.164 -16.285 1.00 94.06 107 LEU A N 1
ATOM 830 C CA . LEU A 1 107 ? 8.552 5.645 -16.373 1.00 94.06 107 LEU A CA 1
ATOM 831 C C . LEU A 1 107 ? 8.510 6.994 -17.086 1.00 94.06 107 LEU A C 1
ATOM 833 O O . LEU A 1 107 ? 7.958 7.087 -18.185 1.00 94.06 107 LEU A O 1
ATOM 837 N N . THR A 1 108 ? 9.051 8.045 -16.479 1.00 94.19 108 THR A N 1
ATOM 838 C CA . THR A 1 108 ? 9.014 9.384 -17.081 1.00 94.19 108 THR A CA 1
ATOM 839 C C . THR A 1 108 ? 9.756 9.381 -18.417 1.00 94.19 108 THR A C 1
ATOM 841 O O . THR A 1 108 ? 10.928 9.025 -18.480 1.00 94.19 108 THR A O 1
ATOM 844 N N . GLY A 1 109 ? 9.070 9.776 -19.493 1.00 92.31 109 GLY A N 1
ATOM 845 C CA . GLY A 1 109 ? 9.651 9.840 -20.839 1.00 92.31 109 GLY A CA 1
ATOM 846 C C . GLY A 1 109 ? 9.690 8.514 -21.606 1.00 92.31 109 GLY A C 1
ATOM 847 O O . GLY A 1 109 ? 10.116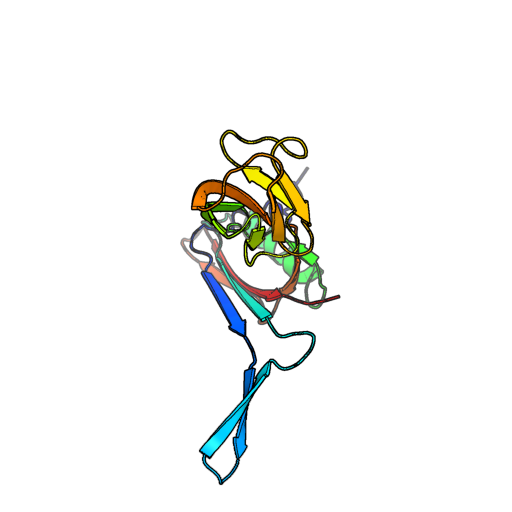 8.522 -22.756 1.00 92.31 109 GLY A O 1
ATOM 848 N N . TYR A 1 110 ? 9.204 7.410 -21.027 1.00 93.94 110 TYR A N 1
ATOM 849 C CA . TYR A 1 110 ? 9.194 6.096 -21.674 1.00 93.94 110 TYR A CA 1
ATOM 850 C C . TYR A 1 110 ? 7.803 5.465 -21.659 1.00 93.94 110 TYR A C 1
ATOM 852 O O . TYR A 1 110 ? 7.034 5.581 -20.704 1.00 93.94 110 TYR A O 1
ATOM 860 N N . THR A 1 111 ? 7.484 4.739 -22.722 1.00 93.62 111 THR A N 1
ATOM 861 C CA . THR A 1 111 ? 6.173 4.133 -22.942 1.00 93.62 111 THR A CA 1
ATOM 862 C C . THR A 1 111 ? 6.251 2.613 -22.927 1.00 93.62 111 THR A C 1
ATOM 864 O O . THR A 1 111 ? 7.162 2.000 -23.475 1.00 93.62 111 THR A O 1
ATOM 867 N N . ARG A 1 112 ? 5.261 1.972 -22.305 1.00 91.50 112 ARG A N 1
ATOM 868 C CA . ARG A 1 112 ? 5.108 0.514 -22.318 1.00 91.50 112 ARG A CA 1
ATOM 869 C C . ARG A 1 112 ? 4.056 0.122 -23.367 1.00 91.50 112 ARG A C 1
ATOM 871 O O . ARG A 1 112 ? 2.979 0.715 -23.348 1.00 91.50 112 ARG A O 1
ATOM 878 N N . PRO A 1 113 ? 4.289 -0.891 -24.225 1.00 93.25 113 PRO A N 1
ATOM 879 C CA . PRO A 1 113 ? 5.451 -1.785 -24.252 1.00 93.25 113 PRO A CA 1
ATOM 880 C C . PRO A 1 113 ? 6.611 -1.330 -25.159 1.00 93.25 113 PRO A C 1
ATOM 882 O O . PRO A 1 113 ? 7.563 -2.086 -25.314 1.00 93.25 113 PRO A O 1
ATOM 885 N N . THR A 1 114 ? 6.527 -0.154 -25.788 1.00 94.56 114 THR A N 1
ATOM 886 C CA . THR A 1 114 ? 7.467 0.293 -26.834 1.00 94.56 114 THR A CA 1
ATOM 887 C C . THR A 1 114 ? 8.914 0.382 -26.357 1.00 94.56 114 THR A C 1
ATOM 889 O O . THR A 1 114 ? 9.809 -0.113 -27.033 1.00 94.56 114 THR A O 1
ATOM 892 N N . ASP A 1 115 ? 9.140 0.999 -25.198 1.00 93.12 115 ASP A N 1
ATOM 893 C CA . ASP A 1 115 ? 10.478 1.288 -24.682 1.00 93.12 115 ASP A CA 1
ATOM 894 C C . ASP A 1 115 ? 10.947 0.268 -23.644 1.00 93.12 115 ASP A C 1
ATOM 896 O O . ASP A 1 115 ? 12.144 0.012 -23.490 1.00 93.12 115 ASP A O 1
ATOM 900 N N . TYR A 1 116 ? 9.997 -0.353 -22.947 1.00 94.69 116 TYR A N 1
ATOM 901 C CA . TYR A 1 116 ? 10.244 -1.391 -21.957 1.00 94.69 116 TYR A CA 1
ATOM 902 C C . TYR A 1 116 ? 9.035 -2.317 -21.812 1.00 94.69 116 TYR A C 1
ATOM 904 O O . TYR A 1 116 ? 7.882 -1.934 -22.021 1.00 94.69 116 TYR A O 1
ATOM 912 N N . THR A 1 117 ? 9.300 -3.538 -21.367 1.00 95.38 117 THR A N 1
ATOM 913 C CA . THR A 1 117 ? 8.286 -4.487 -20.904 1.00 95.38 117 THR A CA 1
ATOM 914 C C . THR A 1 117 ? 8.360 -4.614 -19.386 1.00 95.38 117 THR A C 1
ATOM 916 O O . THR A 1 117 ? 9.408 -4.384 -18.785 1.00 95.38 117 THR A O 1
ATOM 919 N N . ALA A 1 118 ? 7.237 -4.941 -18.744 1.00 94.00 118 ALA A N 1
ATOM 920 C CA . ALA A 1 118 ? 7.162 -5.055 -17.291 1.00 94.00 118 ALA A CA 1
ATOM 921 C C . ALA A 1 118 ? 6.308 -6.253 -16.881 1.00 94.00 118 ALA A C 1
ATOM 923 O O . ALA A 1 118 ? 5.158 -6.380 -17.310 1.00 94.00 118 ALA A O 1
ATOM 924 N N . ASN A 1 119 ? 6.854 -7.085 -15.999 1.00 92.62 119 ASN A N 1
ATOM 925 C CA . ASN A 1 119 ? 6.088 -8.044 -15.223 1.00 92.62 119 ASN A CA 1
ATOM 926 C C . ASN A 1 119 ? 5.638 -7.365 -13.924 1.00 92.62 119 ASN A C 1
ATOM 928 O O . ASN A 1 119 ? 6.410 -7.239 -12.976 1.00 92.62 119 ASN A O 1
ATOM 932 N N . LEU A 1 120 ? 4.383 -6.913 -13.893 1.00 90.38 120 LEU A N 1
ATOM 933 C CA . LEU A 1 120 ? 3.820 -6.191 -12.750 1.00 90.38 120 LEU A CA 1
ATOM 934 C C . LEU A 1 120 ? 3.618 -7.065 -11.504 1.00 90.38 120 LEU A C 1
ATOM 936 O O . LEU A 1 120 ? 3.552 -6.535 -10.398 1.00 90.38 120 LEU A O 1
ATOM 940 N N . ALA A 1 121 ? 3.549 -8.390 -11.662 1.00 87.25 121 ALA A N 1
ATOM 941 C CA . ALA A 1 121 ? 3.457 -9.296 -10.522 1.00 87.25 121 ALA A CA 1
ATOM 942 C C . ALA A 1 121 ? 4.790 -9.354 -9.766 1.00 87.25 121 ALA A C 1
ATOM 944 O O . ALA A 1 121 ? 4.797 -9.268 -8.543 1.00 87.25 121 ALA A O 1
ATOM 945 N N . THR A 1 122 ? 5.909 -9.436 -10.493 1.00 86.88 122 THR A N 1
ATOM 946 C CA . THR A 1 122 ? 7.249 -9.606 -9.906 1.00 86.88 122 THR A CA 1
ATOM 947 C C . THR A 1 122 ? 8.058 -8.313 -9.806 1.00 86.88 122 THR A C 1
ATOM 949 O O . THR A 1 122 ? 9.179 -8.351 -9.322 1.00 86.88 122 THR A O 1
ATOM 952 N N . GLY A 1 123 ? 7.574 -7.195 -10.353 1.00 86.75 123 GLY A N 1
ATOM 953 C CA . GLY A 1 123 ? 8.324 -5.932 -10.381 1.00 86.75 123 GLY A CA 1
ATOM 954 C C . GLY A 1 123 ? 9.520 -5.904 -11.329 1.00 86.75 123 GLY A C 1
ATOM 955 O O . GLY A 1 123 ? 10.352 -5.006 -11.230 1.00 86.75 123 GLY A O 1
ATOM 956 N N . ARG A 1 124 ? 9.625 -6.872 -12.248 1.00 91.50 124 ARG A N 1
ATOM 957 C CA . ARG A 1 124 ? 10.775 -6.988 -13.153 1.00 91.50 124 ARG A CA 1
ATOM 958 C C . ARG A 1 124 ? 10.489 -6.308 -14.481 1.00 91.50 124 ARG A C 1
ATOM 960 O O . ARG A 1 124 ? 9.533 -6.663 -15.174 1.00 91.50 124 ARG A O 1
ATOM 967 N N . LEU A 1 125 ? 11.344 -5.367 -14.853 1.00 93.31 125 LEU A N 1
ATOM 968 C CA . LEU A 1 125 ? 11.303 -4.648 -16.118 1.00 93.31 125 LEU A CA 1
ATOM 969 C C . LEU A 1 125 ? 12.419 -5.147 -17.032 1.00 93.31 125 LEU A C 1
ATOM 971 O O . LEU A 1 125 ? 13.504 -5.525 -16.588 1.00 93.31 125 LEU A O 1
ATOM 975 N N . THR A 1 126 ? 12.153 -5.154 -18.331 1.00 94.81 126 THR A N 1
ATOM 976 C CA . THR A 1 126 ? 13.143 -5.467 -19.363 1.00 94.81 126 THR A CA 1
ATOM 977 C C . THR A 1 126 ? 13.111 -4.372 -20.412 1.00 94.81 126 THR A C 1
ATOM 979 O O . THR A 1 126 ? 12.048 -4.044 -20.943 1.00 94.81 126 THR A O 1
ATOM 982 N N . SER A 1 127 ? 14.274 -3.783 -20.664 1.00 93.56 127 SER A N 1
ATOM 983 C CA . SER A 1 127 ? 14.460 -2.726 -21.649 1.00 93.56 127 SER A CA 1
ATOM 984 C C . SER A 1 127 ? 14.176 -3.262 -23.057 1.00 93.56 127 SER A C 1
ATOM 986 O O . SER A 1 127 ? 14.476 -4.415 -23.374 1.00 93.56 127 SER A O 1
ATOM 988 N N . VAL A 1 128 ? 13.551 -2.424 -23.884 1.00 93.50 128 VAL A N 1
ATOM 989 C CA . VAL A 1 128 ? 13.388 -2.649 -25.327 1.00 93.50 128 VAL A CA 1
ATOM 990 C C . VAL A 1 128 ? 14.256 -1.650 -26.089 1.00 93.50 128 VAL A C 1
ATOM 992 O O . VAL A 1 128 ? 15.026 -2.048 -26.958 1.00 93.50 128 VAL A O 1
ATOM 995 N N . THR A 1 129 ? 14.171 -0.363 -25.735 1.00 93.56 129 THR A N 1
ATOM 996 C CA . THR A 1 129 ? 14.944 0.730 -26.363 1.00 93.56 129 THR A CA 1
ATOM 997 C C . THR A 1 129 ? 15.842 1.479 -25.376 1.00 93.56 129 THR A C 1
ATOM 999 O O . THR A 1 129 ? 16.767 2.174 -25.796 1.00 93.56 129 THR A O 1
ATOM 1002 N N . ILE A 1 130 ? 15.597 1.340 -24.069 1.00 90.44 130 ILE A N 1
ATOM 1003 C CA . ILE A 1 130 ? 16.335 2.055 -23.021 1.00 90.44 130 ILE A CA 1
ATOM 1004 C C . ILE A 1 130 ? 17.758 1.497 -22.926 1.00 90.44 130 ILE A C 1
ATOM 1006 O O . ILE A 1 130 ? 17.951 0.290 -22.748 1.00 90.44 130 ILE A O 1
ATOM 1010 N N . ALA A 1 131 ? 18.756 2.377 -23.031 1.00 90.12 131 ALA A N 1
ATOM 1011 C CA . ALA A 1 131 ? 20.160 1.998 -22.951 1.00 90.12 131 ALA A CA 1
ATOM 1012 C C . ALA A 1 131 ? 20.550 1.534 -21.537 1.00 90.12 131 ALA A C 1
ATOM 1014 O O . ALA A 1 131 ? 19.985 1.969 -20.532 1.00 90.12 131 ALA A O 1
ATOM 1015 N N . ASN A 1 132 ? 21.566 0.678 -21.454 1.00 87.06 132 ASN A N 1
ATOM 1016 C CA . ASN A 1 132 ? 22.136 0.260 -20.175 1.00 87.06 132 ASN A CA 1
ATOM 1017 C C . ASN A 1 132 ? 22.701 1.457 -19.407 1.00 87.06 132 ASN A C 1
ATOM 1019 O O . ASN A 1 132 ? 23.209 2.395 -20.017 1.00 87.06 132 ASN A O 1
ATOM 1023 N N . LEU A 1 133 ? 22.664 1.374 -18.077 1.00 83.75 133 LEU A N 1
ATOM 1024 C CA . LEU A 1 133 ? 23.134 2.418 -17.163 1.00 83.75 133 LEU A CA 1
ATOM 1025 C C . LEU A 1 133 ? 22.370 3.748 -17.305 1.00 83.75 133 LEU A C 1
ATOM 1027 O O . LEU A 1 133 ? 22.873 4.801 -16.923 1.00 83.75 133 LEU A O 1
ATOM 1031 N N . THR A 1 134 ? 21.156 3.705 -17.864 1.00 83.56 134 THR A N 1
ATOM 1032 C CA . THR A 1 134 ? 20.259 4.865 -17.919 1.00 83.56 134 THR A CA 1
ATOM 1033 C C . THR A 1 134 ? 19.442 4.936 -16.640 1.00 83.56 134 THR A C 1
ATOM 1035 O O . THR A 1 134 ? 18.728 3.983 -16.310 1.00 83.56 134 THR A O 1
ATOM 1038 N N . ASP A 1 135 ? 19.519 6.077 -15.962 1.00 85.75 135 ASP A N 1
ATOM 1039 C CA . ASP A 1 135 ? 18.650 6.407 -14.839 1.00 85.75 135 ASP A CA 1
ATOM 1040 C C . ASP A 1 135 ? 17.263 6.803 -15.354 1.00 85.75 135 ASP A C 1
ATOM 1042 O O . ASP A 1 135 ? 17.124 7.605 -16.282 1.00 85.75 135 ASP A O 1
ATOM 1046 N N . VAL A 1 136 ? 16.227 6.225 -14.756 1.00 88.75 136 VAL A N 1
ATOM 1047 C CA . VAL A 1 136 ? 14.829 6.486 -15.089 1.00 88.75 136 VAL A CA 1
ATOM 1048 C C . VAL A 1 136 ? 14.050 6.842 -13.833 1.00 88.75 136 VAL A C 1
ATOM 1050 O O . VAL A 1 136 ? 14.197 6.205 -12.788 1.00 88.75 136 VAL A O 1
ATOM 1053 N N . ASP A 1 137 ? 13.182 7.842 -13.943 1.00 91.06 137 ASP A N 1
ATOM 1054 C CA . ASP A 1 137 ? 12.243 8.165 -12.876 1.00 91.06 137 ASP A CA 1
ATOM 1055 C C . ASP A 1 137 ? 11.045 7.224 -12.957 1.00 91.06 137 ASP A C 1
ATOM 1057 O O . ASP A 1 137 ? 10.291 7.218 -13.935 1.00 91.06 137 ASP A O 1
ATOM 1061 N N . VAL A 1 138 ? 10.886 6.424 -11.910 1.00 90.88 138 VAL A N 1
ATOM 1062 C CA . VAL A 1 138 ? 9.825 5.439 -11.747 1.00 90.88 138 VAL A CA 1
ATOM 1063 C C . VAL A 1 138 ? 8.735 6.038 -10.875 1.00 90.88 138 VAL A C 1
ATOM 1065 O O . VAL A 1 138 ? 9.013 6.534 -9.783 1.00 90.88 138 VAL A O 1
ATOM 1068 N N . SER A 1 139 ? 7.481 5.926 -11.308 1.00 93.19 139 SER A N 1
ATOM 1069 C CA . SER A 1 139 ? 6.321 6.079 -10.436 1.00 93.19 139 SER A CA 1
ATOM 1070 C C . SER A 1 139 ? 5.463 4.823 -10.508 1.00 93.19 139 SER A C 1
ATOM 1072 O O . SER A 1 139 ? 5.119 4.349 -11.590 1.00 93.19 139 SER A O 1
ATOM 1074 N N . LEU A 1 140 ? 5.149 4.241 -9.355 1.00 91.69 140 LEU A N 1
ATOM 1075 C CA . LEU A 1 140 ? 4.339 3.032 -9.264 1.00 91.69 140 LEU A CA 1
ATOM 1076 C C . LEU A 1 140 ? 3.292 3.149 -8.168 1.00 91.69 140 LEU A C 1
ATOM 1078 O O . LEU A 1 140 ? 3.507 3.842 -7.175 1.00 91.69 140 LEU A O 1
ATOM 1082 N N . THR A 1 141 ? 2.194 2.419 -8.324 1.00 90.19 141 THR A N 1
ATOM 1083 C CA . THR A 1 141 ? 1.192 2.206 -7.278 1.00 90.19 141 THR A CA 1
ATOM 1084 C C . THR A 1 141 ? 1.049 0.713 -7.029 1.00 90.19 141 THR A C 1
ATOM 1086 O O . THR A 1 141 ? 0.837 -0.067 -7.957 1.00 90.19 141 THR A O 1
ATOM 1089 N N . LEU A 1 142 ? 1.186 0.307 -5.768 1.00 88.56 142 LEU A N 1
ATOM 1090 C CA . LEU A 1 142 ? 0.957 -1.072 -5.341 1.00 88.56 142 LEU A CA 1
ATOM 1091 C C . LEU A 1 142 ? -0.541 -1.377 -5.274 1.00 88.56 142 LEU A C 1
ATOM 1093 O O . LEU A 1 142 ? -1.315 -0.552 -4.784 1.00 88.56 142 LEU A O 1
ATOM 1097 N N . ALA A 1 143 ? -0.919 -2.579 -5.705 1.00 87.06 143 ALA A N 1
ATOM 1098 C CA . ALA A 1 143 ? -2.284 -3.069 -5.593 1.00 87.06 143 ALA A CA 1
ATOM 1099 C C . ALA A 1 143 ? -2.716 -3.214 -4.124 1.00 87.06 143 ALA A C 1
ATOM 1101 O O . ALA A 1 143 ? -1.892 -3.350 -3.212 1.00 87.06 143 ALA A O 1
ATOM 1102 N N . ALA A 1 144 ? -4.033 -3.224 -3.901 1.00 86.06 144 ALA A N 1
ATOM 1103 C CA . ALA A 1 144 ? -4.603 -3.505 -2.590 1.00 86.06 144 ALA A CA 1
ATOM 1104 C C . ALA A 1 144 ? -4.129 -4.871 -2.069 1.00 86.06 144 ALA A C 1
ATOM 1106 O O . ALA A 1 144 ? -4.136 -5.868 -2.793 1.00 86.06 144 ALA A O 1
ATOM 1107 N N . LYS A 1 145 ? -3.766 -4.922 -0.787 1.00 85.75 145 LYS A N 1
ATOM 1108 C CA . LYS A 1 145 ? -3.427 -6.165 -0.085 1.00 85.75 145 LYS A CA 1
ATOM 1109 C C . LYS A 1 145 ? -4.513 -6.498 0.931 1.00 85.75 145 LYS A C 1
ATOM 1111 O O . LYS A 1 145 ? -5.299 -5.634 1.321 1.00 85.75 145 LYS A O 1
ATOM 1116 N N . ASN A 1 146 ? -4.548 -7.749 1.375 1.00 86.94 146 ASN A N 1
ATOM 1117 C CA . ASN A 1 146 ? -5.476 -8.177 2.413 1.00 86.94 146 ASN A CA 1
ATOM 1118 C C . ASN A 1 146 ? -4.889 -7.911 3.801 1.00 86.94 146 ASN A C 1
ATOM 1120 O O . ASN A 1 146 ? -3.750 -8.281 4.085 1.00 86.94 146 ASN A O 1
ATOM 1124 N N . TYR A 1 147 ? -5.689 -7.297 4.670 1.00 85.75 147 TYR A N 1
ATOM 1125 C CA . TYR A 1 147 ? -5.323 -6.992 6.050 1.00 85.75 147 TYR A CA 1
ATOM 1126 C C . TYR A 1 147 ? -6.400 -7.456 7.030 1.00 85.75 147 TYR A C 1
ATOM 1128 O O . TYR A 1 147 ? -7.581 -7.524 6.689 1.00 85.75 147 TYR A O 1
ATOM 1136 N N . VAL A 1 148 ? -5.983 -7.747 8.261 1.00 87.12 148 VAL A N 1
ATOM 1137 C CA . VAL A 1 148 ? -6.852 -8.031 9.413 1.00 87.12 148 VAL A CA 1
ATOM 1138 C C . VAL A 1 148 ? -6.506 -7.067 10.548 1.00 87.12 148 VAL A C 1
ATOM 1140 O O . VAL A 1 148 ? -5.362 -6.637 10.682 1.00 87.12 148 VAL A O 1
ATOM 1143 N N . ILE A 1 149 ? -7.498 -6.723 11.370 1.00 85.94 149 ILE A N 1
ATOM 1144 C CA . ILE A 1 149 ? -7.299 -5.939 12.597 1.00 85.94 149 ILE A CA 1
ATOM 1145 C C . ILE A 1 149 ? -6.611 -6.824 13.643 1.00 85.94 149 ILE A C 1
ATOM 1147 O O . ILE A 1 149 ? -7.164 -7.854 14.023 1.00 85.94 149 ILE A O 1
ATOM 1151 N N . ASP A 1 150 ? -5.441 -6.405 14.115 1.00 79.44 150 ASP A N 1
ATOM 1152 C CA . ASP A 1 150 ? -4.576 -7.203 14.995 1.00 79.44 150 ASP A CA 1
ATOM 1153 C C . ASP A 1 150 ? -5.012 -7.182 16.467 1.00 79.44 150 ASP A C 1
ATOM 1155 O O . ASP A 1 150 ? -5.415 -8.192 17.036 1.00 79.44 150 ASP A O 1
ATOM 1159 N N . SER A 1 151 ? -4.963 -6.002 17.082 1.00 70.62 151 SER A N 1
ATOM 1160 C CA . SER A 1 151 ? -5.041 -5.831 18.540 1.00 70.62 151 SER A CA 1
ATOM 1161 C C . SER A 1 151 ? -6.243 -4.985 18.986 1.00 70.62 151 SER A C 1
ATOM 1163 O O . SER A 1 151 ? -6.359 -4.610 20.152 1.00 70.62 151 SER A O 1
ATOM 1165 N N . GLY A 1 152 ? -7.176 -4.717 18.066 1.00 77.31 152 GLY A N 1
ATOM 1166 C CA . GLY A 1 152 ? -8.339 -3.856 18.285 1.00 77.31 152 GLY A CA 1
ATOM 1167 C C . GLY A 1 152 ? -8.078 -2.393 17.918 1.00 77.31 152 GLY A C 1
ATOM 1168 O O . GLY A 1 152 ? -7.204 -2.089 17.105 1.00 77.31 152 GLY A O 1
ATOM 1169 N N . TRP A 1 153 ? -8.877 -1.489 18.483 1.00 84.00 153 TRP A N 1
ATOM 1170 C CA . TRP A 1 153 ? -8.780 -0.046 18.263 1.00 84.00 153 TRP A CA 1
ATOM 1171 C C . TRP A 1 153 ? -8.978 0.723 19.567 1.00 84.00 153 TRP A C 1
ATOM 1173 O O . TRP A 1 153 ? -9.599 0.233 20.510 1.00 84.00 153 TRP A O 1
ATOM 1183 N N . GLN A 1 154 ? -8.455 1.943 19.609 1.00 85.56 154 GLN A N 1
ATOM 1184 C CA . GLN A 1 154 ? -8.550 2.845 20.749 1.00 85.56 154 GLN A CA 1
ATOM 1185 C C . GLN A 1 154 ? -9.133 4.187 20.326 1.00 85.56 154 GLN A C 1
ATOM 1187 O O . GLN A 1 154 ? -8.686 4.777 19.339 1.00 85.56 154 GLN A O 1
ATOM 1192 N N . PHE A 1 155 ? -10.077 4.689 21.123 1.00 82.94 155 PHE A N 1
ATOM 1193 C CA . PHE A 1 155 ? -10.565 6.061 21.038 1.00 82.94 155 PHE A CA 1
ATOM 1194 C C . PHE A 1 155 ? -9.750 6.972 21.941 1.00 82.94 155 PHE A C 1
ATOM 1196 O O . PHE A 1 155 ? -9.714 6.794 23.155 1.00 82.94 155 PHE A O 1
ATOM 1203 N N . ASN A 1 156 ? -9.143 7.982 21.337 1.00 84.69 156 ASN A N 1
ATOM 1204 C CA . ASN A 1 156 ? -8.450 9.046 22.038 1.00 84.69 156 ASN A CA 1
ATOM 1205 C C . ASN A 1 156 ? -9.248 10.333 21.880 1.00 84.69 156 ASN A C 1
ATOM 1207 O O . ASN A 1 156 ? -9.511 10.781 20.765 1.00 84.69 156 ASN A O 1
ATOM 1211 N N . PHE A 1 157 ? -9.638 10.927 23.000 1.00 82.00 157 PHE A N 1
ATOM 1212 C CA . PHE A 1 157 ? -10.323 12.211 23.005 1.00 82.00 157 PHE A CA 1
ATOM 1213 C C . PHE A 1 157 ? -9.297 13.311 22.734 1.00 82.00 157 PHE A C 1
ATOM 1215 O O . PHE A 1 157 ? -8.359 13.488 23.508 1.00 82.00 157 PHE A O 1
ATOM 1222 N N . ILE A 1 158 ? -9.466 14.039 21.629 1.00 82.50 158 ILE A N 1
ATOM 1223 C CA . ILE A 1 158 ? -8.682 15.251 21.353 1.00 82.50 158 ILE A CA 1
ATOM 1224 C C . ILE A 1 158 ? -9.350 16.446 22.042 1.00 82.50 158 ILE A C 1
ATOM 1226 O O . ILE A 1 158 ? -8.679 17.312 22.597 1.00 82.50 158 ILE A O 1
ATOM 1230 N N . SER A 1 159 ? -10.684 16.489 22.018 1.00 82.88 159 SER A N 1
ATOM 1231 C CA . SER A 1 159 ? -11.499 17.485 22.714 1.00 82.88 159 SER A CA 1
ATOM 1232 C C . SER A 1 159 ? -12.862 16.890 23.088 1.00 82.88 159 SER A C 1
ATOM 1234 O O . SER A 1 159 ? -13.120 15.714 22.845 1.00 82.88 159 SER A O 1
ATOM 1236 N N . SER A 1 160 ? -13.763 17.702 23.650 1.00 77.50 160 SER A N 1
ATOM 1237 C CA . SER A 1 160 ? -15.137 17.282 23.962 1.00 77.50 160 SER A CA 1
ATOM 1238 C C . SER A 1 160 ? -15.973 16.886 22.738 1.00 77.50 160 SER A C 1
ATOM 1240 O O . SER A 1 160 ? -17.017 16.264 22.904 1.00 77.50 160 SER A O 1
ATOM 1242 N N . VAL A 1 161 ? -15.537 17.248 21.526 1.00 81.06 161 VAL A N 1
ATOM 1243 C CA . VAL A 1 161 ? -16.279 17.011 20.273 1.00 81.06 161 VAL A CA 1
ATOM 1244 C C . VAL A 1 161 ? -15.480 16.160 19.283 1.00 81.06 161 VAL A C 1
ATOM 1246 O O . VAL A 1 161 ? -16.071 15.544 18.397 1.00 81.06 161 VAL A O 1
ATOM 1249 N N . TYR A 1 162 ? -14.153 16.101 19.438 1.00 84.12 162 TYR A N 1
ATOM 1250 C CA . TYR A 1 162 ? -13.268 15.420 18.500 1.00 84.12 162 TYR A CA 1
ATOM 1251 C C . TYR A 1 162 ? -12.563 14.210 19.099 1.00 84.12 162 TYR A C 1
ATOM 1253 O O . TYR A 1 162 ? -11.986 14.252 20.189 1.00 84.12 162 TYR A O 1
ATOM 1261 N N . PHE A 1 163 ? -12.529 13.158 18.294 1.00 82.25 163 PHE A N 1
ATOM 1262 C CA . PHE A 1 163 ? -11.942 11.866 18.590 1.00 82.25 163 PHE A CA 1
ATOM 1263 C C . PHE A 1 163 ? -10.828 11.569 17.593 1.00 82.25 163 PHE A C 1
ATOM 1265 O O . PHE A 1 163 ? -10.853 12.007 16.446 1.00 82.25 163 PHE A O 1
ATOM 1272 N N . ARG A 1 164 ? -9.865 10.764 18.013 1.00 85.06 164 ARG A N 1
ATOM 1273 C CA . ARG A 1 164 ? -8.888 10.118 17.146 1.00 85.06 164 ARG A CA 1
ATOM 1274 C C . ARG A 1 164 ? -8.938 8.632 17.400 1.00 85.06 164 ARG A C 1
ATOM 1276 O O . ARG A 1 164 ? -8.908 8.200 18.552 1.00 85.06 164 ARG A O 1
ATOM 1283 N N . LEU A 1 165 ? -8.980 7.863 16.326 1.00 84.44 165 LEU A N 1
ATOM 1284 C CA . LEU A 1 165 ? -8.919 6.421 16.402 1.00 84.44 165 LEU A CA 1
ATOM 1285 C C . LEU A 1 165 ? -7.512 5.935 16.068 1.00 84.44 165 LEU A C 1
ATOM 1287 O O . LEU A 1 165 ? -6.956 6.330 15.044 1.00 84.44 165 LEU A O 1
ATOM 1291 N N . ASN A 1 166 ? -6.978 5.050 16.906 1.00 85.81 166 ASN A N 1
ATOM 1292 C CA . ASN A 1 166 ? -5.742 4.320 16.636 1.00 85.81 166 ASN A CA 1
ATOM 1293 C C . ASN A 1 166 ? -6.039 2.827 16.536 1.00 85.81 166 ASN A C 1
ATOM 1295 O O . ASN A 1 166 ? -6.786 2.301 17.361 1.00 85.81 166 ASN A O 1
ATOM 1299 N N . PHE A 1 167 ? -5.465 2.144 15.553 1.00 84.25 167 PHE A N 1
ATOM 1300 C CA . PHE A 1 167 ? -5.644 0.705 15.357 1.00 84.25 167 PHE A CA 1
ATOM 1301 C C . PHE A 1 167 ? -4.488 0.121 14.553 1.00 84.25 167 PHE A C 1
ATOM 1303 O O . PHE A 1 167 ? -3.842 0.829 13.783 1.00 84.25 167 PHE A O 1
ATOM 1310 N N . ASN A 1 168 ? -4.267 -1.183 14.705 1.00 85.00 168 ASN A N 1
ATOM 1311 C CA . ASN A 1 168 ? -3.207 -1.890 13.997 1.00 85.00 168 ASN A CA 1
ATOM 1312 C C . ASN A 1 168 ? -3.786 -2.841 12.952 1.00 85.00 168 ASN A C 1
ATOM 1314 O O . ASN A 1 168 ? -4.738 -3.579 13.232 1.00 85.00 168 ASN A O 1
ATOM 1318 N N . LEU A 1 169 ? -3.187 -2.845 11.763 1.00 84.94 169 LEU A N 1
ATOM 1319 C CA . LEU A 1 169 ? -3.497 -3.784 10.691 1.00 84.94 169 LEU A CA 1
ATOM 1320 C C . LEU A 1 169 ? -2.303 -4.698 10.435 1.00 84.94 169 LEU A C 1
ATOM 1322 O O . LEU A 1 169 ? -1.174 -4.227 10.337 1.00 84.94 169 LEU A O 1
ATOM 1326 N N . ILE A 1 170 ? -2.560 -5.992 10.271 1.00 85.00 170 ILE A N 1
ATOM 1327 C CA . ILE A 1 170 ? -1.556 -6.981 9.869 1.00 85.00 170 ILE A CA 1
ATOM 1328 C C . ILE A 1 170 ? -1.916 -7.519 8.494 1.00 85.00 170 ILE A C 1
ATOM 1330 O O . ILE A 1 170 ? -3.068 -7.887 8.249 1.00 85.00 170 ILE A O 1
ATOM 1334 N N . GLN A 1 171 ? -0.931 -7.553 7.596 1.00 84.31 171 GLN A N 1
ATOM 1335 C CA . GLN A 1 171 ? -1.086 -8.172 6.285 1.00 84.31 171 GLN A CA 1
ATOM 1336 C C . GLN A 1 171 ? -1.336 -9.674 6.443 1.00 84.31 171 GLN A C 1
ATOM 1338 O O . GLN A 1 171 ? -0.608 -10.367 7.152 1.00 84.31 171 GLN A O 1
ATOM 1343 N N . VAL A 1 172 ? -2.329 -10.182 5.719 1.00 82.69 172 VAL A N 1
ATOM 1344 C CA . VAL A 1 172 ? -2.607 -11.614 5.608 1.00 82.69 172 VAL A CA 1
ATOM 1345 C C . VAL A 1 172 ? -2.511 -12.053 4.151 1.00 82.69 172 VAL A C 1
ATOM 1347 O O . VAL A 1 172 ? -2.975 -11.361 3.245 1.00 82.69 172 VAL A O 1
ATOM 1350 N N . HIS A 1 173 ? -1.902 -13.213 3.927 1.00 73.25 173 HIS A N 1
ATOM 1351 C CA . HIS A 1 173 ? -1.920 -13.893 2.636 1.00 73.25 173 HIS A CA 1
ATOM 1352 C C . HIS A 1 173 ? -3.114 -14.851 2.662 1.00 73.25 173 HIS A C 1
ATOM 1354 O O . HIS A 1 173 ? -3.191 -15.705 3.546 1.00 73.25 173 HIS A O 1
ATOM 1360 N N . VAL A 1 174 ? -4.077 -14.631 1.766 1.00 60.72 174 VAL A N 1
ATOM 1361 C CA . VAL A 1 174 ? -5.312 -15.424 1.641 1.00 60.72 174 VAL A CA 1
ATOM 1362 C C . VAL A 1 174 ? -5.262 -16.186 0.332 1.00 60.72 174 VAL A C 1
ATOM 1364 O O . VAL A 1 174 ? -4.838 -15.554 -0.662 1.00 60.72 174 VAL A O 1
#

Solvent-accessible surface area (backbone atoms only — not comparable to full-atom values): 9932 Å² total; per-residue (Å²): 129,88,78,82,61,44,79,91,71,45,64,62,34,88,83,42,46,75,49,78,48,69,53,65,47,73,51,74,48,96,85,78,54,68,50,77,44,73,44,74,104,66,39,69,48,43,38,34,48,40,34,39,46,86,27,47,66,67,56,47,51,47,46,48,54,44,50,63,73,39,60,87,38,77,42,79,46,64,59,94,73,33,61,46,74,51,76,50,53,24,56,86,37,34,32,76,67,89,43,57,44,41,66,45,77,48,42,71,97,54,49,79,67,76,31,28,44,71,43,42,62,68,22,39,33,35,49,66,67,56,58,61,76,39,76,38,45,37,38,36,28,43,44,64,42,37,29,28,59,68,84,54,74,45,85,42,75,77,50,101,61,29,33,27,48,37,37,34,37,33,58,50,92,129

Radius of gyration: 20.85 Å; Cα contacts (8 Å, |Δi|>4): 345; chains: 1; bounding box: 61×43×51 Å

Secondary structure (DSSP, 8-state):
------GGGS-B-TT-EEEEEE-EEEEE-TTS-EEEEE-SS--EEEEEEEEB--B-HHHHHHHHHHHHHHTT--EEE--TT-EEEEEEE-BTTEEE-S--SEEEEEETTB-TTTTEEEETTTTEEEESSPPTT-EEEEEEEEPPEEEEEEEEEEEEESSSS-EEEEEEEEE---